Protein AF-A0A1Y2WFQ1-F1 (afdb_monomer_lite)

Sequence (152 aa):
MSLQIVDEASVRNNVPNERVFPVPGSNHRDICKFNDHENERFGPIGLAMTELVQVALDGSKFPILSELPIATPTFYGRRTQLEKISSTLNPTKLGRKGIVLFGIGGSGKTQLALQYIKKKRELYKAVIWISALTPEQTTQFYIEAFHLILKF

Structure (mmCIF, N/CA/C/O backbone):
data_AF-A0A1Y2WFQ1-F1
#
_entry.id   AF-A0A1Y2WFQ1-F1
#
loop_
_atom_site.group_PDB
_atom_site.id
_atom_site.type_symbol
_atom_site.label_atom_id
_atom_site.label_alt_id
_atom_site.label_comp_id
_atom_site.label_asym_id
_atom_site.label_entity_id
_atom_site.label_seq_id
_atom_site.pdbx_PDB_ins_code
_atom_site.Cartn_x
_atom_site.Cartn_y
_atom_site.Cartn_z
_atom_site.occupancy
_atom_site.B_iso_or_equiv
_atom_site.auth_seq_id
_atom_site.auth_comp_id
_atom_site.auth_asym_id
_atom_site.auth_atom_id
_atom_site.pdbx_PDB_model_num
ATOM 1 N N . MET A 1 1 ? -14.458 -15.668 15.324 1.00 33.50 1 M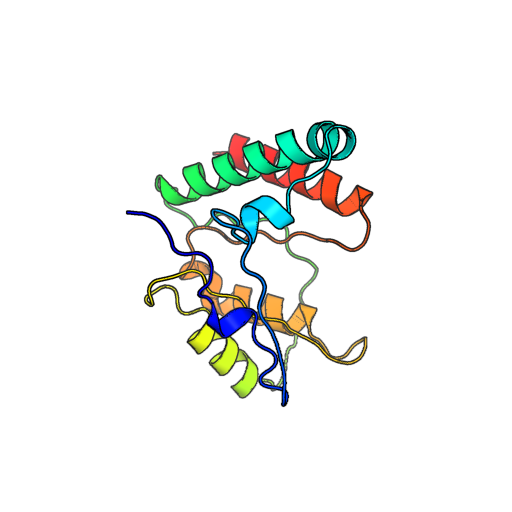ET A N 1
ATOM 2 C CA . MET A 1 1 ? -14.504 -15.882 13.860 1.00 33.50 1 MET A CA 1
ATOM 3 C C . MET A 1 1 ? -13.064 -15.855 13.355 1.00 33.50 1 MET A C 1
ATOM 5 O O . MET A 1 1 ? -12.449 -14.797 13.370 1.00 33.50 1 MET A O 1
ATOM 9 N N . SER A 1 2 ? -12.459 -17.010 13.070 1.00 33.09 2 SER A N 1
ATOM 10 C CA . SER A 1 2 ? -11.048 -17.090 12.668 1.00 33.09 2 SER A CA 1
ATOM 11 C C . SER A 1 2 ? -10.895 -16.615 11.225 1.00 33.09 2 SER A C 1
ATOM 13 O O . SER A 1 2 ? -11.381 -17.263 10.302 1.00 33.09 2 SER A O 1
ATOM 15 N N . LEU A 1 3 ? -10.240 -15.470 11.037 1.00 35.78 3 LEU A N 1
ATOM 16 C CA . LEU A 1 3 ? -9.837 -14.973 9.725 1.00 35.78 3 LEU A CA 1
ATOM 17 C C . LEU A 1 3 ? -8.900 -16.011 9.082 1.00 35.78 3 LEU A C 1
ATOM 19 O O . LEU A 1 3 ? -7.740 -16.114 9.478 1.00 35.78 3 LEU A O 1
ATOM 23 N N . GLN A 1 4 ? -9.402 -16.801 8.131 1.00 38.56 4 GLN A N 1
ATOM 24 C CA . GLN A 1 4 ? -8.570 -17.684 7.314 1.00 38.56 4 GLN A CA 1
ATOM 25 C C . GLN A 1 4 ? -7.716 -16.803 6.402 1.00 38.56 4 GLN A C 1
ATOM 27 O O . GLN A 1 4 ? -8.237 -16.098 5.541 1.00 38.56 4 GLN A O 1
ATOM 32 N N . ILE A 1 5 ? -6.408 -16.769 6.659 1.00 47.12 5 ILE A N 1
ATOM 33 C CA . ILE A 1 5 ? -5.497 -15.862 5.955 1.00 47.12 5 ILE A CA 1
ATOM 34 C C . ILE A 1 5 ? -5.056 -16.443 4.611 1.00 47.12 5 ILE A C 1
ATOM 36 O O . ILE A 1 5 ? -4.798 -15.647 3.715 1.00 47.12 5 ILE A O 1
ATOM 40 N N . VAL A 1 6 ? -5.065 -17.772 4.425 1.00 52.41 6 VAL A N 1
ATOM 41 C CA . VAL A 1 6 ? -4.923 -18.429 3.112 1.00 52.41 6 VAL A CA 1
ATOM 42 C C . VAL A 1 6 ? -5.453 -19.878 3.144 1.00 52.41 6 VAL A C 1
ATOM 44 O O . VAL A 1 6 ? -5.494 -20.475 4.222 1.00 52.41 6 VAL A O 1
ATOM 47 N N . ASP A 1 7 ? -5.867 -20.422 1.993 1.00 56.16 7 ASP A N 1
ATOM 48 C CA . ASP A 1 7 ? -6.299 -21.818 1.806 1.00 56.16 7 ASP A CA 1
ATOM 49 C C . ASP A 1 7 ? -5.181 -22.692 1.191 1.00 56.16 7 ASP A C 1
ATOM 51 O O . ASP A 1 7 ? -4.219 -22.179 0.626 1.00 56.16 7 ASP A O 1
ATOM 55 N N . GLU A 1 8 ? -5.281 -24.019 1.309 1.00 59.78 8 GLU A N 1
ATOM 56 C CA . GLU A 1 8 ? -4.279 -24.980 0.809 1.00 59.78 8 GLU A CA 1
ATOM 57 C C . GLU A 1 8 ? -3.952 -24.814 -0.689 1.00 59.78 8 GLU A C 1
ATOM 59 O O . GLU A 1 8 ? -2.834 -25.103 -1.124 1.00 59.78 8 GLU A O 1
ATOM 64 N N . ALA A 1 9 ? -4.897 -24.315 -1.489 1.00 61.94 9 ALA A N 1
ATOM 65 C CA . ALA A 1 9 ? -4.711 -24.126 -2.919 1.00 61.94 9 ALA A CA 1
ATOM 66 C C . ALA A 1 9 ? -3.730 -22.992 -3.246 1.00 61.94 9 ALA A C 1
ATOM 68 O O . ALA A 1 9 ? -3.193 -22.974 -4.350 1.00 61.94 9 ALA A O 1
ATOM 69 N N . SER A 1 10 ? -3.424 -22.085 -2.309 1.00 61.66 10 SER A N 1
ATOM 70 C CA . SER A 1 10 ? -2.441 -21.019 -2.543 1.00 61.66 10 SER A CA 1
ATOM 71 C C . SER A 1 10 ? -0.986 -21.488 -2.533 1.00 61.66 10 SER A C 1
ATOM 73 O O . SER A 1 10 ? -0.109 -20.726 -2.933 1.00 61.66 10 SER A O 1
ATOM 75 N N . VAL A 1 11 ? -0.713 -22.686 -2.005 1.00 62.03 11 VAL A N 1
ATOM 76 C CA . VAL A 1 11 ? 0.647 -23.241 -1.854 1.00 62.03 11 VAL A CA 1
ATOM 77 C C . VAL A 1 11 ? 0.994 -24.210 -2.992 1.00 62.03 11 VAL A C 1
ATOM 79 O O . VAL A 1 11 ? 2.162 -24.530 -3.194 1.00 62.03 11 VAL A O 1
ATOM 82 N N . ARG A 1 12 ? -0.004 -24.666 -3.760 1.00 69.38 12 ARG A N 1
ATOM 83 C CA . ARG A 1 12 ? 0.179 -25.654 -4.832 1.00 69.38 12 ARG A CA 1
ATOM 84 C C . ARG A 1 12 ? 0.686 -24.997 -6.114 1.00 69.38 12 ARG A C 1
ATOM 86 O O . ARG A 1 12 ? 0.071 -24.060 -6.619 1.00 69.38 12 ARG A O 1
ATOM 93 N N . ASN A 1 13 ? 1.758 -25.542 -6.685 1.00 66.44 13 ASN A N 1
ATOM 94 C CA . ASN A 1 13 ? 2.264 -25.139 -8.000 1.00 66.44 13 ASN A CA 1
ATOM 95 C C . ASN A 1 13 ? 1.608 -25.922 -9.150 1.00 66.44 13 ASN A C 1
ATOM 97 O O . ASN A 1 13 ? 1.833 -25.593 -10.314 1.00 66.44 13 ASN A O 1
ATOM 101 N N . ASN A 1 14 ? 0.778 -26.927 -8.838 1.00 77.19 14 ASN A N 1
ATOM 102 C CA . ASN A 1 14 ? 0.038 -27.759 -9.792 1.00 77.19 14 ASN A CA 1
ATOM 103 C C . ASN A 1 14 ? 0.954 -28.444 -10.822 1.00 77.19 14 ASN A C 1
ATOM 105 O O . ASN A 1 14 ? 0.614 -28.550 -12.002 1.00 77.19 14 ASN A O 1
ATOM 109 N N . VAL A 1 15 ? 2.121 -28.918 -10.379 1.00 78.69 15 VAL A N 1
ATOM 110 C CA . VAL A 1 15 ? 3.067 -29.658 -11.229 1.00 78.69 15 VAL A CA 1
ATOM 111 C C . VAL A 1 15 ? 2.889 -31.176 -11.082 1.00 78.69 15 VAL A C 1
ATOM 113 O O . VAL A 1 15 ? 2.518 -31.654 -10.005 1.00 78.69 15 VAL A O 1
ATOM 116 N N . PRO A 1 16 ? 3.150 -31.972 -12.139 1.00 72.75 16 PRO A N 1
ATOM 117 C CA . PRO A 1 16 ? 3.062 -33.427 -12.054 1.00 72.75 16 PRO A CA 1
ATOM 118 C C . PRO A 1 16 ? 3.968 -33.974 -10.942 1.00 72.75 16 PRO A C 1
ATOM 120 O O . PRO A 1 16 ? 5.139 -33.611 -10.863 1.00 72.75 16 PRO A O 1
ATOM 123 N N . ASN A 1 17 ? 3.432 -34.875 -10.111 1.00 83.12 17 ASN A N 1
ATOM 124 C CA . ASN A 1 17 ? 4.102 -35.481 -8.948 1.00 83.12 17 ASN A CA 1
ATOM 125 C C . ASN A 1 17 ? 4.409 -34.535 -7.768 1.00 83.12 17 ASN A C 1
ATOM 127 O O . ASN A 1 17 ? 5.203 -34.894 -6.896 1.00 83.12 17 ASN A O 1
ATOM 131 N N . GLU A 1 18 ? 3.774 -33.361 -7.689 1.00 80.19 18 GLU A N 1
ATOM 132 C CA . GLU A 1 18 ? 3.861 -32.496 -6.507 1.00 80.19 18 GLU A CA 1
ATOM 133 C C . GLU A 1 18 ? 3.332 -33.217 -5.254 1.00 80.19 18 GLU A C 1
ATOM 135 O O . GLU A 1 18 ? 2.223 -33.755 -5.241 1.00 80.19 18 GLU A O 1
ATOM 140 N N . ARG A 1 19 ? 4.131 -33.225 -4.182 1.00 71.75 19 ARG A N 1
ATOM 141 C CA . ARG A 1 19 ? 3.732 -33.725 -2.861 1.00 71.75 19 ARG A CA 1
ATOM 142 C C . ARG A 1 19 ? 3.744 -32.568 -1.875 1.00 71.75 19 ARG A C 1
ATOM 144 O O . ARG A 1 19 ? 4.791 -31.973 -1.635 1.00 71.75 19 ARG A O 1
ATOM 151 N N . VAL A 1 20 ? 2.584 -32.270 -1.299 1.00 65.81 20 VAL A N 1
ATOM 152 C CA . VAL A 1 20 ? 2.444 -31.256 -0.251 1.00 65.81 20 VAL A CA 1
ATOM 153 C C . VAL A 1 20 ? 2.629 -31.937 1.100 1.00 65.81 20 VAL A C 1
ATOM 155 O O . VAL A 1 20 ? 1.937 -32.906 1.405 1.00 65.81 20 VAL A O 1
ATOM 158 N N . PHE A 1 21 ? 3.554 -31.426 1.909 1.00 67.19 21 PHE A N 1
ATOM 159 C CA . PHE A 1 21 ? 3.761 -31.871 3.287 1.00 67.19 21 PHE A CA 1
ATOM 160 C C . PHE A 1 21 ? 3.235 -30.788 4.233 1.00 67.19 21 PHE A C 1
ATOM 162 O O . PHE A 1 21 ? 3.973 -29.856 4.561 1.00 67.19 21 PHE A O 1
ATOM 169 N N . PRO A 1 22 ? 1.952 -30.844 4.631 1.00 64.62 22 PRO A N 1
ATOM 170 C CA . PRO A 1 22 ? 1.403 -29.854 5.539 1.00 64.62 22 PRO A CA 1
ATOM 171 C C . PRO A 1 22 ? 2.041 -30.021 6.918 1.00 64.62 22 PRO A C 1
ATOM 173 O O . PRO A 1 22 ? 2.071 -31.122 7.467 1.00 64.62 22 PRO A O 1
ATOM 176 N N . VAL A 1 23 ? 2.519 -28.923 7.499 1.00 66.75 23 VAL A N 1
ATOM 177 C CA . VAL A 1 23 ? 2.894 -28.895 8.915 1.00 66.75 23 VAL A CA 1
ATOM 178 C C . VAL A 1 23 ? 1.617 -28.611 9.717 1.00 66.75 23 VAL A C 1
ATOM 180 O O . VAL A 1 23 ? 1.031 -27.536 9.546 1.00 66.75 23 VAL A O 1
ATOM 183 N N . PRO A 1 24 ? 1.129 -29.546 10.557 1.00 63.03 24 PRO A N 1
ATOM 184 C CA . PRO A 1 24 ? -0.125 -29.367 11.283 1.00 63.03 24 PRO A CA 1
ATOM 185 C C . PRO A 1 24 ? -0.115 -28.090 12.128 1.00 63.03 24 PRO A C 1
ATOM 187 O O . PRO A 1 24 ? 0.834 -27.825 12.861 1.00 63.03 24 PRO A O 1
ATOM 190 N N . GLY A 1 25 ? -1.165 -27.276 12.003 1.00 63.28 25 GLY A N 1
ATOM 191 C CA . GLY A 1 25 ? -1.304 -26.010 12.733 1.00 63.28 25 GLY A CA 1
ATOM 192 C C . GLY A 1 25 ? -0.488 -24.838 12.178 1.00 63.28 25 GLY A C 1
ATOM 193 O O . GLY A 1 25 ? -0.697 -23.710 12.617 1.00 63.28 25 GLY A O 1
ATOM 194 N N . SER A 1 26 ? 0.382 -25.061 11.190 1.00 56.97 26 SER A N 1
ATOM 195 C CA . SER A 1 26 ? 1.128 -23.978 10.550 1.00 56.97 26 SER A CA 1
ATOM 196 C C . SER A 1 26 ? 0.254 -23.208 9.570 1.00 56.97 26 SER A C 1
ATOM 198 O O . SER A 1 26 ? -0.399 -23.775 8.696 1.00 56.97 26 SER A O 1
ATOM 200 N N . ASN A 1 27 ? 0.273 -21.887 9.692 1.00 55.91 27 ASN A N 1
ATOM 201 C CA . ASN A 1 27 ? -0.237 -20.963 8.686 1.00 55.91 27 ASN A CA 1
ATOM 202 C C . ASN A 1 27 ? 0.871 -19.949 8.345 1.00 55.91 27 ASN A C 1
ATOM 204 O O . ASN A 1 27 ? 1.879 -19.864 9.045 1.00 55.91 27 ASN A O 1
ATOM 208 N N . HIS A 1 28 ? 0.715 -19.151 7.286 1.00 55.09 28 HIS A N 1
ATOM 209 C CA . HIS A 1 28 ? 1.765 -18.200 6.887 1.00 55.09 28 HIS A CA 1
ATOM 210 C C . HIS A 1 28 ? 2.128 -17.154 7.965 1.00 55.09 28 HIS A C 1
ATOM 212 O O . HIS A 1 28 ? 3.178 -16.530 7.847 1.00 55.09 28 HIS A O 1
ATOM 218 N N . ARG A 1 29 ? 1.338 -16.972 9.039 1.00 51.59 29 ARG A N 1
ATOM 219 C CA . ARG A 1 29 ? 1.761 -16.140 10.183 1.00 51.59 29 ARG A CA 1
ATOM 220 C C . ARG A 1 29 ? 2.908 -16.768 10.963 1.00 51.59 29 ARG A C 1
ATOM 222 O O . ARG A 1 29 ? 3.741 -16.034 11.471 1.00 51.59 29 ARG A O 1
ATOM 229 N N . ASP A 1 30 ? 2.941 -18.094 11.066 1.00 53.69 30 ASP A N 1
ATOM 230 C CA . ASP A 1 30 ? 3.985 -18.808 11.802 1.00 53.69 30 ASP A CA 1
ATOM 231 C C . ASP A 1 30 ? 5.288 -18.897 11.003 1.00 53.69 30 ASP A C 1
ATOM 233 O O . ASP A 1 30 ? 6.362 -18.931 11.592 1.00 53.69 30 ASP A O 1
ATOM 237 N N . ILE A 1 31 ? 5.186 -18.865 9.670 1.00 55.28 31 ILE A N 1
ATOM 238 C CA . ILE A 1 31 ? 6.330 -18.867 8.745 1.00 55.28 31 ILE A CA 1
ATOM 239 C C . ILE A 1 31 ? 6.973 -17.473 8.647 1.00 55.28 31 ILE A C 1
ATOM 241 O O . ILE A 1 31 ? 8.168 -17.359 8.402 1.00 55.28 31 ILE A O 1
ATOM 245 N N . CYS A 1 32 ? 6.203 -16.404 8.870 1.00 57.53 32 CYS A N 1
ATOM 246 C CA . CYS A 1 32 ? 6.693 -15.023 8.895 1.00 57.53 32 CYS A CA 1
ATOM 247 C C . CYS A 1 32 ? 6.954 -14.509 10.324 1.00 57.53 32 CYS A C 1
ATOM 249 O O . CYS A 1 32 ? 6.708 -13.336 10.606 1.00 57.53 32 CYS A O 1
ATOM 251 N N . LYS A 1 33 ? 7.414 -15.375 11.237 1.00 60.88 33 LYS A N 1
ATOM 252 C CA . LYS A 1 33 ? 7.880 -14.947 12.562 1.00 60.88 33 LYS A CA 1
ATOM 253 C C . LYS A 1 33 ? 9.319 -14.455 12.464 1.00 60.88 33 LYS A C 1
ATOM 255 O O . LYS A 1 33 ? 10.177 -15.148 11.925 1.00 60.88 33 LYS A O 1
ATOM 260 N N . PHE A 1 34 ? 9.562 -13.264 12.997 1.00 64.62 34 PHE A N 1
ATOM 261 C CA . PHE A 1 34 ? 10.913 -12.774 13.237 1.00 64.62 34 PHE A CA 1
ATOM 262 C C . PHE A 1 34 ? 11.612 -13.682 14.254 1.00 64.62 34 PHE A C 1
ATOM 264 O O . PHE A 1 34 ? 10.964 -14.193 15.171 1.00 64.62 34 PHE A O 1
ATOM 271 N N . ASN A 1 35 ? 12.921 -13.880 14.098 1.00 72.25 35 ASN A N 1
ATOM 272 C CA . ASN A 1 35 ? 13.724 -14.458 15.178 1.00 72.25 35 ASN A CA 1
ATOM 273 C C . ASN A 1 35 ? 13.780 -13.487 16.374 1.00 72.25 35 ASN A C 1
ATOM 275 O O . ASN A 1 35 ? 13.390 -12.329 16.239 1.00 72.25 35 ASN A O 1
ATOM 279 N N . ASP A 1 36 ? 14.272 -13.934 17.532 1.00 75.12 36 ASP A N 1
ATOM 280 C CA . ASP A 1 36 ? 14.248 -13.124 18.760 1.00 75.12 36 ASP A CA 1
ATOM 281 C C . ASP A 1 36 ? 14.926 -11.750 18.585 1.00 75.12 36 ASP A C 1
ATOM 283 O O . ASP A 1 36 ? 14.350 -10.729 18.958 1.00 75.12 36 ASP A O 1
ATOM 287 N N . HIS A 1 37 ? 16.079 -11.696 17.908 1.00 70.75 37 HIS A N 1
ATOM 288 C CA . HIS A 1 37 ? 16.797 -10.445 17.628 1.00 70.75 37 HIS A CA 1
ATOM 289 C C . HIS A 1 37 ? 16.027 -9.494 16.701 1.00 70.75 37 HIS A C 1
ATOM 291 O O . HIS A 1 37 ? 15.988 -8.283 16.912 1.00 70.75 37 HIS A O 1
ATOM 297 N N . GLU A 1 38 ? 15.405 -10.022 15.651 1.00 69.00 38 GLU A N 1
ATOM 298 C CA . GLU A 1 38 ? 14.567 -9.229 14.754 1.00 69.00 38 GLU A CA 1
ATOM 299 C C . GLU A 1 38 ? 13.259 -8.812 15.435 1.00 69.00 38 GLU A C 1
ATOM 301 O O . GLU A 1 38 ? 12.744 -7.728 15.168 1.00 69.00 38 GLU A O 1
ATOM 306 N N . ASN A 1 39 ? 12.732 -9.625 16.350 1.00 70.94 39 ASN A N 1
ATOM 307 C CA . ASN A 1 39 ? 11.513 -9.332 17.089 1.00 70.94 39 ASN A CA 1
ATOM 308 C C . ASN A 1 39 ? 11.718 -8.205 18.114 1.00 70.94 39 ASN A C 1
ATOM 310 O O . ASN A 1 39 ? 10.829 -7.374 18.275 1.00 70.94 39 ASN A O 1
ATOM 314 N N . GLU A 1 40 ? 12.894 -8.096 18.739 1.00 73.19 40 GLU A N 1
ATOM 315 C CA . GLU A 1 40 ? 13.254 -6.917 19.546 1.00 73.19 40 GLU A CA 1
ATOM 316 C C . GLU A 1 40 ? 13.193 -5.621 18.719 1.00 73.19 40 GLU A C 1
ATOM 318 O O . GLU A 1 40 ? 12.749 -4.581 19.208 1.00 73.19 40 GLU A O 1
ATOM 323 N N . ARG A 1 41 ? 13.570 -5.689 17.434 1.00 69.12 41 ARG A N 1
ATOM 324 C CA . ARG A 1 41 ? 13.560 -4.538 16.520 1.00 69.12 41 ARG A CA 1
ATOM 325 C C . ARG A 1 41 ? 12.178 -4.243 15.925 1.00 69.12 41 ARG A C 1
ATOM 327 O O . ARG A 1 41 ? 11.785 -3.082 15.840 1.00 69.12 41 ARG A O 1
ATOM 334 N N . PHE A 1 42 ? 11.453 -5.264 15.471 1.00 69.56 42 PHE A N 1
ATOM 335 C CA . PHE A 1 42 ? 10.214 -5.120 14.691 1.00 69.56 42 PHE A CA 1
ATOM 336 C C . PHE A 1 42 ? 8.934 -5.423 15.482 1.00 69.56 42 PHE A C 1
ATOM 338 O O . PHE A 1 42 ? 7.839 -5.072 15.040 1.00 69.56 42 PHE A O 1
ATOM 345 N N . GLY A 1 43 ? 9.039 -6.021 16.666 1.00 72.06 43 GLY A N 1
ATOM 346 C CA . GLY A 1 43 ? 7.916 -6.249 17.576 1.00 72.06 43 GLY A CA 1
ATOM 347 C C . GLY A 1 43 ? 7.214 -4.948 17.985 1.00 72.06 43 GLY A C 1
ATOM 348 O O . GLY A 1 43 ? 6.002 -4.839 17.776 1.00 72.06 43 GLY A O 1
ATOM 349 N N . PRO A 1 44 ? 7.943 -3.917 18.468 1.00 72.31 44 PRO A N 1
ATOM 350 C CA . PRO A 1 44 ? 7.353 -2.614 18.788 1.00 72.31 44 PRO A CA 1
ATOM 351 C C . PRO A 1 44 ? 6.649 -1.963 17.592 1.00 72.31 44 PRO A C 1
ATOM 353 O O . PRO A 1 44 ? 5.589 -1.359 17.734 1.00 72.31 44 PRO A O 1
ATOM 356 N N . ILE A 1 45 ? 7.195 -2.153 16.390 1.00 70.25 45 ILE A N 1
ATOM 357 C CA . ILE A 1 45 ? 6.599 -1.687 15.136 1.00 70.25 45 ILE A CA 1
ATOM 358 C C . ILE A 1 45 ? 5.251 -2.376 14.872 1.00 70.25 45 ILE A C 1
ATOM 360 O O . ILE A 1 45 ? 4.274 -1.719 14.514 1.00 70.25 45 ILE A O 1
ATOM 364 N N . GLY A 1 46 ? 5.176 -3.697 15.054 1.00 70.94 46 GLY A N 1
ATOM 365 C CA . GLY A 1 46 ? 3.934 -4.454 14.889 1.00 70.94 46 GLY A CA 1
ATOM 366 C C . GLY A 1 46 ? 2.838 -4.017 15.866 1.00 70.94 46 GLY A C 1
ATOM 367 O O . GLY A 1 46 ? 1.670 -3.918 15.476 1.00 70.94 46 GLY A O 1
ATOM 368 N N . LEU A 1 47 ? 3.212 -3.701 17.110 1.00 73.00 47 LEU A N 1
ATOM 369 C CA . LEU A 1 47 ? 2.303 -3.138 18.113 1.00 73.00 47 LEU A CA 1
ATOM 370 C C . LEU A 1 47 ? 1.798 -1.754 17.691 1.00 73.00 47 LEU A C 1
ATOM 372 O O . LEU A 1 47 ? 0.586 -1.561 17.610 1.00 73.00 47 LEU A O 1
ATOM 376 N N . ALA A 1 48 ? 2.702 -0.846 17.316 1.00 71.56 48 ALA A N 1
ATOM 377 C CA . ALA A 1 48 ? 2.355 0.494 16.841 1.00 71.56 48 ALA A CA 1
ATOM 378 C C . ALA A 1 48 ? 1.398 0.464 15.636 1.00 71.56 48 ALA A C 1
ATOM 380 O O . ALA A 1 48 ? 0.416 1.201 15.586 1.00 71.56 48 ALA A O 1
ATOM 381 N N . MET A 1 49 ? 1.633 -0.431 14.672 1.00 71.38 49 MET A N 1
ATOM 382 C CA . MET A 1 49 ? 0.740 -0.601 13.521 1.00 71.38 49 MET A CA 1
ATOM 383 C C . MET A 1 49 ? -0.634 -1.145 13.920 1.00 71.38 49 MET A C 1
ATOM 385 O O . MET A 1 49 ? -1.642 -0.759 13.330 1.00 71.38 49 MET A O 1
ATOM 389 N N . THR A 1 50 ? -0.687 -2.041 14.906 1.00 74.00 50 THR A N 1
ATOM 390 C CA . THR A 1 50 ? -1.953 -2.581 15.419 1.00 74.00 50 THR A CA 1
ATOM 391 C C . THR A 1 50 ? -2.763 -1.486 16.105 1.00 74.00 50 THR A C 1
ATOM 393 O O . THR A 1 50 ? -3.957 -1.358 15.844 1.00 74.00 50 THR A O 1
ATOM 396 N N . GLU A 1 51 ? -2.106 -0.656 16.912 1.00 74.38 51 GLU A N 1
ATOM 397 C CA . GLU A 1 51 ? -2.716 0.497 17.570 1.00 74.38 51 GLU A CA 1
ATOM 398 C C . GLU A 1 51 ? -3.220 1.529 16.554 1.00 74.38 51 GLU A C 1
ATOM 400 O O . GLU A 1 51 ? -4.365 1.966 16.635 1.00 74.38 51 GLU A O 1
ATOM 405 N N . LEU A 1 52 ? -2.429 1.829 15.519 1.00 72.00 52 LEU A N 1
ATOM 406 C CA . LEU A 1 52 ? -2.835 2.747 14.455 1.00 72.00 52 LEU A CA 1
ATOM 407 C C . LEU A 1 52 ? -4.088 2.260 13.730 1.00 72.00 52 LEU A C 1
ATOM 409 O O . LEU A 1 52 ? -4.998 3.039 13.441 1.00 72.00 52 LEU A O 1
ATOM 413 N N . VAL A 1 53 ? -4.136 0.964 13.417 1.00 74.25 53 VAL A N 1
ATOM 414 C CA . VAL A 1 53 ? -5.306 0.348 12.787 1.00 74.25 53 VAL A CA 1
ATOM 415 C C . VAL A 1 53 ? -6.512 0.441 13.713 1.00 74.25 53 VAL A C 1
ATOM 417 O O . VAL A 1 53 ? -7.603 0.745 13.237 1.00 74.25 53 VAL A O 1
ATOM 420 N N . GLN A 1 54 ? -6.329 0.223 15.013 1.00 75.19 54 GLN A N 1
ATOM 421 C CA . GLN A 1 54 ? -7.411 0.299 15.984 1.00 75.19 54 GLN A CA 1
ATOM 422 C C . GLN A 1 54 ? -7.980 1.721 16.087 1.00 75.19 54 GLN A C 1
ATOM 424 O O . GLN A 1 54 ? -9.184 1.902 15.919 1.00 75.19 54 GLN A O 1
ATOM 429 N N . VAL A 1 55 ? -7.122 2.738 16.199 1.00 73.69 55 VAL A N 1
ATOM 430 C CA . VAL A 1 55 ? -7.531 4.155 16.186 1.00 73.69 55 VAL A CA 1
ATOM 431 C C . VAL A 1 55 ? -8.255 4.522 14.888 1.00 73.69 55 VA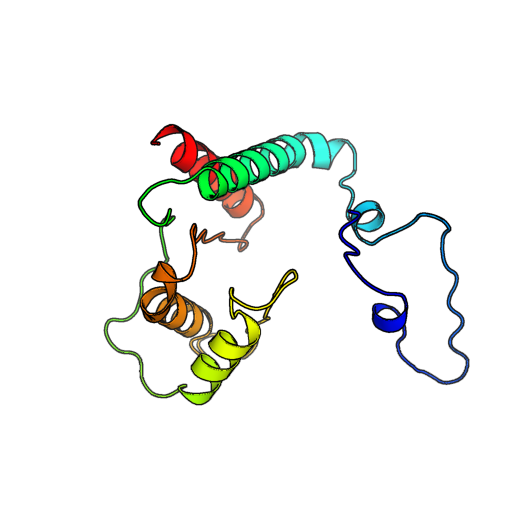L A C 1
ATOM 433 O O . VAL A 1 55 ? -9.300 5.174 14.911 1.00 73.69 55 VAL A O 1
ATOM 436 N N . ALA A 1 56 ? -7.761 4.048 13.741 1.00 71.19 56 ALA A N 1
ATOM 437 C CA . ALA A 1 56 ? -8.438 4.252 12.463 1.00 71.19 56 ALA A CA 1
ATOM 438 C C . ALA A 1 56 ? -9.825 3.583 12.417 1.00 71.19 56 ALA A C 1
ATOM 440 O O . ALA A 1 56 ? -10.734 4.074 11.745 1.00 71.19 56 ALA A O 1
ATOM 441 N N . LEU A 1 57 ? -10.008 2.445 13.092 1.00 72.81 57 LEU A N 1
ATOM 442 C CA . LEU A 1 57 ? -11.277 1.722 13.130 1.00 72.81 57 LEU A CA 1
ATOM 443 C C . LEU A 1 57 ? -12.290 2.363 14.081 1.00 72.81 57 LEU A C 1
ATOM 445 O O . LEU A 1 57 ? -13.467 2.426 13.699 1.00 72.81 57 LEU A O 1
ATOM 449 N N . ASP A 1 58 ? -11.826 2.879 15.220 1.00 74.56 58 ASP A N 1
ATOM 450 C CA . ASP A 1 58 ? -12.631 3.415 16.329 1.00 74.56 58 ASP A CA 1
ATOM 451 C C . ASP A 1 58 ? -13.249 4.798 16.048 1.00 74.56 58 ASP A C 1
ATOM 453 O O . ASP A 1 58 ? -14.054 5.303 16.828 1.00 74.56 58 ASP A O 1
ATOM 457 N N . GLY A 1 59 ? -13.010 5.351 14.855 1.00 59.56 59 GLY A N 1
ATOM 458 C CA . GLY A 1 59 ? -13.927 6.316 14.250 1.00 59.56 59 GLY A CA 1
ATOM 459 C C . GLY A 1 59 ? -13.460 7.763 14.288 1.00 59.56 59 GLY A C 1
ATOM 460 O O . GLY A 1 59 ? -14.251 8.657 14.602 1.00 59.56 59 GLY A O 1
ATOM 461 N N . SER A 1 60 ? -12.219 8.031 13.872 1.00 57.47 60 SER A N 1
ATOM 462 C CA . SER A 1 60 ? -11.867 9.388 13.451 1.00 57.47 60 SER A CA 1
ATOM 463 C C . SER A 1 60 ? -12.859 9.857 12.370 1.00 57.47 60 SER A C 1
ATOM 465 O O . SER A 1 60 ? -13.119 9.163 11.385 1.00 57.47 60 SER A O 1
ATOM 467 N N . LYS A 1 61 ? -13.439 11.056 12.535 1.00 57.78 61 LYS A N 1
ATOM 468 C CA . LYS A 1 61 ? -14.365 11.657 11.547 1.00 57.78 61 LYS A CA 1
ATOM 469 C C . LYS A 1 61 ? -13.711 11.921 10.184 1.00 57.78 61 LYS A C 1
ATOM 471 O O . LYS A 1 61 ? -14.416 12.185 9.214 1.00 57.78 61 LYS A O 1
ATOM 476 N N . PHE A 1 62 ? -12.383 11.861 10.117 1.00 59.81 62 PHE A N 1
ATOM 477 C CA . PHE A 1 62 ? -11.593 12.150 8.930 1.00 59.81 62 PHE A CA 1
ATOM 478 C C . PHE A 1 62 ? -10.647 10.993 8.606 1.00 59.81 62 PHE A C 1
ATOM 480 O O . PHE A 1 62 ? -10.122 10.366 9.534 1.00 59.81 62 PHE A O 1
ATOM 487 N N . PRO A 1 63 ? -10.410 10.719 7.310 1.00 70.81 63 PRO A N 1
ATOM 488 C CA . PRO A 1 63 ? -9.463 9.700 6.897 1.00 70.81 63 PRO A CA 1
ATOM 489 C C . PRO A 1 63 ? -8.047 10.084 7.335 1.00 70.81 63 PRO A C 1
ATOM 491 O O . PRO A 1 63 ? -7.556 11.159 6.984 1.00 70.81 63 PRO A O 1
ATOM 494 N N . ILE A 1 64 ? -7.387 9.199 8.084 1.00 78.50 64 ILE A N 1
ATOM 495 C CA . ILE A 1 64 ? -5.986 9.377 8.482 1.00 78.50 64 ILE A CA 1
ATOM 496 C C . ILE A 1 64 ? -5.122 9.254 7.225 1.00 78.50 64 ILE A C 1
ATOM 498 O O . ILE A 1 64 ? -5.227 8.272 6.491 1.00 78.50 64 ILE A O 1
ATOM 502 N N . LEU A 1 65 ? -4.275 10.246 6.960 1.00 81.19 65 LEU A N 1
ATOM 503 C CA . LEU A 1 65 ? -3.387 10.254 5.801 1.00 81.19 65 LEU A CA 1
ATOM 504 C C . LEU A 1 65 ? -1.958 10.535 6.260 1.00 81.19 65 LEU A C 1
ATOM 506 O O . LEU A 1 65 ? -1.691 11.600 6.812 1.00 81.19 65 LEU A O 1
ATOM 510 N N . SER A 1 66 ? -1.051 9.586 6.025 1.00 83.38 66 SER A N 1
ATOM 511 C CA . SER A 1 66 ? 0.382 9.814 6.234 1.00 83.38 66 SER A CA 1
ATOM 512 C C . SER A 1 66 ? 0.960 10.736 5.159 1.00 83.38 66 SER A C 1
ATOM 514 O O . SER A 1 66 ? 0.330 10.991 4.127 1.00 83.38 66 SER A O 1
ATOM 516 N N . GLU A 1 67 ? 2.204 11.172 5.347 1.00 85.62 67 GLU A N 1
ATOM 517 C CA . GLU A 1 67 ? 2.934 11.864 4.288 1.00 85.62 67 GLU A CA 1
ATOM 518 C C . GLU A 1 67 ? 3.032 10.982 3.0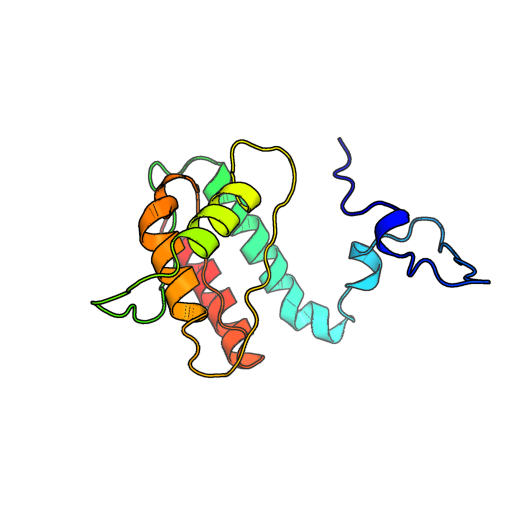37 1.00 85.62 67 GLU A C 1
ATOM 520 O O . GLU A 1 67 ? 3.332 9.787 3.104 1.00 85.62 67 GLU A O 1
ATOM 525 N N . LEU A 1 68 ? 2.712 11.577 1.887 1.00 90.19 68 LEU A N 1
ATOM 526 C CA . LEU A 1 68 ? 2.782 10.928 0.585 1.00 90.19 68 LEU A CA 1
ATOM 527 C C . LEU A 1 68 ? 3.989 11.466 -0.188 1.00 90.19 68 LEU A C 1
ATOM 529 O O . LEU A 1 68 ? 4.281 12.661 -0.103 1.00 90.19 68 LEU A O 1
ATOM 533 N N . PRO A 1 69 ? 4.648 10.639 -1.017 1.00 91.12 69 PRO A N 1
ATOM 534 C CA . PRO A 1 69 ? 5.669 11.136 -1.925 1.00 91.12 69 PRO A CA 1
ATOM 535 C C . PRO A 1 69 ? 5.090 12.140 -2.927 1.00 91.12 69 PRO A C 1
ATOM 537 O O . PRO A 1 69 ? 3.890 12.155 -3.215 1.00 91.12 69 PRO A O 1
ATOM 540 N N . ILE A 1 70 ? 5.977 12.956 -3.499 1.00 91.38 70 ILE A N 1
ATOM 541 C CA . ILE A 1 70 ? 5.611 14.035 -4.420 1.00 91.38 70 ILE A CA 1
ATOM 542 C C . ILE A 1 70 ? 4.842 13.467 -5.620 1.00 91.38 70 ILE A C 1
ATOM 544 O O . ILE A 1 70 ? 5.349 12.650 -6.397 1.00 91.38 70 ILE A O 1
ATOM 548 N N . ALA A 1 71 ? 3.603 13.931 -5.774 1.00 91.94 71 ALA A N 1
ATOM 549 C CA . ALA A 1 71 ? 2.778 13.632 -6.930 1.00 91.94 71 ALA A CA 1
ATOM 550 C C . ALA A 1 71 ? 3.108 14.589 -8.080 1.00 91.94 71 ALA A C 1
ATOM 552 O O . ALA A 1 71 ? 3.296 15.788 -7.879 1.00 91.94 71 ALA A O 1
ATOM 553 N N . THR A 1 72 ? 3.125 14.067 -9.304 1.00 89.94 72 THR A N 1
ATOM 554 C CA . THR A 1 72 ? 3.195 14.916 -10.500 1.00 89.94 72 THR A CA 1
ATOM 555 C C . THR A 1 72 ? 1.910 15.748 -10.653 1.00 89.94 72 THR A C 1
ATOM 557 O O . THR A 1 72 ? 0.814 15.226 -10.410 1.00 89.94 72 THR A O 1
ATOM 560 N N . PRO A 1 73 ? 1.991 17.019 -11.096 1.00 87.31 73 PRO A N 1
ATOM 561 C CA . PRO A 1 73 ? 0.804 17.817 -11.408 1.00 87.31 73 PRO A CA 1
ATOM 562 C C . PRO A 1 73 ? 0.011 17.239 -12.590 1.00 87.31 73 PRO A C 1
ATOM 564 O O . PRO A 1 73 ? -1.203 17.428 -12.674 1.00 87.31 73 PRO A O 1
ATOM 567 N N . THR A 1 74 ? 0.674 16.501 -13.485 1.00 89.06 74 THR A N 1
ATOM 568 C CA . THR A 1 74 ? 0.072 15.923 -14.688 1.00 89.06 74 THR A CA 1
ATOM 569 C C . THR A 1 74 ? 0.225 14.403 -14.713 1.00 89.06 74 THR A C 1
ATOM 571 O O . THR A 1 74 ? 1.315 13.857 -14.555 1.00 89.06 74 THR A O 1
ATOM 574 N N . PHE A 1 75 ? -0.889 13.694 -14.917 1.00 91.06 75 PHE A N 1
ATOM 575 C CA . PHE A 1 75 ? -0.931 12.235 -15.014 1.00 91.06 75 PHE A CA 1
ATOM 576 C C . PHE A 1 75 ? -1.906 11.824 -16.119 1.00 91.06 75 PHE A C 1
ATOM 578 O O . PHE A 1 75 ? -3.100 12.123 -16.037 1.00 91.06 75 PHE A O 1
ATOM 585 N N . TYR A 1 76 ? -1.409 11.124 -17.138 1.00 90.44 76 TYR A N 1
ATOM 586 C CA . TYR A 1 76 ? -2.177 10.788 -18.338 1.00 90.44 76 TYR A CA 1
ATOM 587 C C . TYR A 1 76 ? -2.328 9.280 -18.532 1.00 90.44 76 TYR A C 1
ATOM 589 O O . TYR A 1 76 ? -1.465 8.481 -18.165 1.00 90.44 76 TYR A O 1
ATOM 597 N N . GLY A 1 77 ? -3.438 8.893 -19.161 1.00 91.75 77 GLY A N 1
ATOM 598 C CA . GLY A 1 77 ? -3.734 7.500 -19.474 1.00 91.75 77 GLY A CA 1
ATOM 599 C C . GLY A 1 77 ? -3.971 6.636 -18.232 1.00 91.75 77 GLY A C 1
ATOM 600 O O . GLY A 1 77 ? -4.462 7.100 -17.204 1.00 91.75 77 GLY A O 1
ATOM 601 N N . ARG A 1 78 ? -3.671 5.340 -18.363 1.00 93.81 78 ARG A N 1
ATOM 602 C CA . ARG A 1 78 ? -3.762 4.319 -17.302 1.00 93.81 78 ARG A CA 1
ATOM 603 C C . ARG A 1 78 ? -5.145 4.120 -16.653 1.00 93.81 78 ARG A C 1
ATOM 605 O O . ARG A 1 78 ? -5.242 3.609 -15.537 1.00 93.81 78 ARG A O 1
ATOM 612 N N . ARG A 1 79 ? -6.226 4.516 -17.338 1.00 94.50 79 ARG A N 1
ATOM 613 C CA . ARG A 1 79 ? -7.606 4.392 -16.826 1.00 94.50 79 ARG A CA 1
ATOM 614 C C . ARG A 1 79 ? -7.963 2.942 -16.498 1.00 94.50 79 ARG A C 1
ATOM 616 O O . ARG A 1 79 ? -8.428 2.679 -15.397 1.00 94.50 79 ARG A O 1
ATOM 623 N N . THR A 1 80 ? -7.626 2.012 -17.388 1.00 95.62 80 THR A N 1
ATOM 624 C CA . THR A 1 80 ? -7.885 0.577 -17.200 1.00 95.62 80 THR A CA 1
ATOM 625 C C . THR A 1 80 ? -7.150 0.007 -15.985 1.00 95.62 80 THR A C 1
ATOM 627 O O . THR A 1 80 ? -7.720 -0.769 -15.222 1.00 95.62 80 THR A O 1
ATOM 630 N N . GLN A 1 81 ? -5.900 0.421 -15.739 1.00 95.94 81 GLN A N 1
ATOM 631 C CA . GLN A 1 81 ? -5.183 0.024 -14.526 1.00 95.94 81 GLN A CA 1
ATOM 632 C C . GLN A 1 81 ? -5.833 0.609 -13.270 1.00 95.94 81 GLN A C 1
ATOM 634 O O . GLN A 1 81 ? -5.996 -0.117 -12.296 1.00 95.94 81 GLN A O 1
ATOM 639 N N . LEU A 1 82 ? -6.236 1.885 -13.279 1.00 96.38 82 LEU A N 1
ATOM 640 C CA . LEU A 1 82 ? -6.937 2.497 -12.143 1.00 96.38 82 LEU A CA 1
ATOM 641 C C . LEU A 1 82 ? -8.267 1.797 -11.835 1.00 96.38 82 LEU A C 1
ATOM 643 O O . LEU A 1 82 ? -8.581 1.578 -10.667 1.00 96.38 82 LEU A O 1
ATOM 647 N N . GLU A 1 83 ? -9.026 1.415 -12.860 1.00 95.94 83 GLU A N 1
ATOM 648 C CA . GLU A 1 83 ? -10.264 0.644 -12.708 1.00 95.94 83 GLU A CA 1
ATOM 649 C C . GLU A 1 83 ? -9.990 -0.737 -12.112 1.00 95.94 83 GLU A C 1
ATOM 651 O O . GLU A 1 83 ? -10.650 -1.119 -11.148 1.00 95.94 83 GLU A O 1
ATOM 656 N N . LYS A 1 84 ? -8.958 -1.441 -12.597 1.00 96.31 84 LYS A N 1
ATOM 657 C CA . LYS A 1 84 ? -8.539 -2.738 -12.046 1.00 96.31 84 LYS A CA 1
ATOM 658 C C . LYS A 1 84 ? -8.087 -2.633 -10.587 1.00 96.31 84 LYS A C 1
ATOM 660 O O . LYS A 1 84 ? -8.398 -3.510 -9.781 1.00 96.31 84 LYS A O 1
ATOM 665 N N . ILE A 1 85 ? -7.377 -1.564 -10.223 1.00 96.69 85 ILE A N 1
ATOM 666 C CA . ILE A 1 85 ? -7.028 -1.278 -8.825 1.00 96.69 85 ILE A CA 1
ATOM 667 C C . ILE A 1 85 ? -8.314 -1.070 -8.016 1.00 96.69 85 ILE A C 1
ATOM 669 O O . ILE A 1 85 ? -8.503 -1.738 -7.003 1.00 96.69 85 ILE A O 1
ATOM 673 N N . SER A 1 86 ? -9.233 -0.223 -8.492 1.00 95.25 86 SER A N 1
ATOM 674 C CA . SER A 1 86 ? -10.492 0.081 -7.801 1.00 95.25 86 SER A CA 1
ATOM 675 C C . SER A 1 86 ? -11.392 -1.142 -7.624 1.00 95.25 86 SER A C 1
ATOM 677 O O . SER A 1 86 ? -12.040 -1.273 -6.590 1.00 95.25 86 SER A O 1
ATOM 679 N N . SER A 1 87 ? -11.454 -2.038 -8.611 1.00 94.94 87 SER A N 1
ATOM 680 C CA . SER A 1 87 ? -12.263 -3.256 -8.531 1.00 94.94 87 SER A CA 1
ATOM 681 C C . SER A 1 87 ? -11.673 -4.274 -7.555 1.00 94.94 87 SER A C 1
ATOM 683 O O . SER A 1 87 ? -12.424 -4.997 -6.896 1.00 94.94 87 SER A O 1
ATOM 685 N N . THR A 1 88 ? -10.340 -4.335 -7.474 1.00 94.69 88 THR A N 1
ATOM 686 C CA . THR A 1 88 ? -9.602 -5.281 -6.624 1.00 94.69 88 THR A CA 1
ATOM 687 C C . THR A 1 88 ? -9.566 -4.816 -5.171 1.00 94.69 88 THR A C 1
ATOM 689 O O . THR A 1 88 ? -9.818 -5.610 -4.270 1.00 94.69 88 THR A O 1
ATOM 692 N N . LEU A 1 89 ? -9.308 -3.526 -4.944 1.00 95.06 89 LEU A N 1
ATOM 693 C CA . LEU A 1 89 ? -9.225 -2.900 -3.621 1.00 95.06 89 LEU A CA 1
ATOM 694 C C . LEU A 1 89 ? -10.572 -2.354 -3.121 1.00 95.06 89 LEU A C 1
ATOM 696 O O . LEU A 1 89 ? -10.585 -1.510 -2.224 1.00 95.06 89 LEU A O 1
ATOM 700 N N . ASN A 1 90 ? -11.691 -2.792 -3.705 1.00 91.19 90 ASN A N 1
ATOM 701 C CA . ASN A 1 90 ? -13.020 -2.310 -3.342 1.00 91.19 90 ASN A CA 1
ATOM 702 C C . ASN A 1 90 ? -13.328 -2.621 -1.859 1.00 91.19 90 ASN A C 1
ATOM 704 O O . ASN A 1 90 ? -13.471 -3.802 -1.524 1.00 91.19 90 ASN A O 1
ATOM 708 N N . PRO A 1 91 ? -13.485 -1.599 -0.994 1.00 88.69 91 PRO A N 1
ATOM 709 C CA . PRO A 1 91 ? -13.701 -1.800 0.437 1.00 88.69 91 PRO A CA 1
ATOM 710 C C . PRO A 1 91 ? -15.082 -2.374 0.775 1.00 88.69 91 PRO A C 1
ATOM 712 O O . PRO A 1 91 ? -15.270 -2.863 1.883 1.00 88.69 91 PRO A O 1
ATOM 715 N N . THR A 1 92 ? -16.047 -2.366 -0.155 1.00 88.94 92 THR A N 1
ATOM 716 C CA . THR A 1 92 ? -17.363 -2.988 0.079 1.00 88.94 92 THR A CA 1
ATOM 717 C C . THR A 1 92 ? -17.322 -4.514 0.005 1.00 88.94 92 THR A C 1
ATOM 719 O O . THR A 1 92 ? -18.262 -5.181 0.432 1.00 88.94 92 THR A O 1
ATOM 722 N N . LYS A 1 93 ? -16.243 -5.091 -0.537 1.00 88.06 93 LYS A N 1
ATOM 723 C CA . LYS A 1 93 ? -16.058 -6.541 -0.612 1.00 88.06 93 LYS A CA 1
ATOM 724 C C . LYS A 1 93 ? -15.330 -7.046 0.631 1.00 88.06 93 LYS A C 1
ATOM 726 O O . LYS A 1 93 ? -14.275 -6.532 0.987 1.00 88.06 93 LYS A O 1
ATOM 731 N N . LEU A 1 94 ? -15.846 -8.120 1.225 1.00 84.25 94 LEU A N 1
ATOM 732 C CA . LEU A 1 94 ? -15.243 -8.770 2.391 1.00 84.25 94 LEU A CA 1
ATOM 733 C C . LEU A 1 94 ? -13.840 -9.333 2.097 1.00 84.25 94 LEU A C 1
ATOM 735 O O . LEU A 1 94 ? -13.540 -9.766 0.977 1.00 84.25 94 LEU A O 1
ATOM 739 N N . GLY A 1 95 ? -13.010 -9.388 3.140 1.00 83.19 95 GLY A N 1
ATOM 740 C CA . GLY A 1 95 ? -11.678 -9.998 3.136 1.00 83.19 95 GLY A CA 1
ATOM 741 C C . GLY A 1 95 ? -10.536 -9.032 2.803 1.00 83.19 95 GLY A C 1
ATOM 742 O O . GLY A 1 95 ? -10.739 -7.974 2.210 1.00 83.19 95 GLY A O 1
ATOM 743 N N . ARG A 1 96 ? -9.306 -9.418 3.168 1.00 84.19 96 ARG A N 1
ATOM 744 C CA . ARG A 1 96 ? -8.091 -8.642 2.874 1.00 84.19 96 ARG A CA 1
ATOM 745 C C . ARG A 1 96 ? -7.854 -8.598 1.362 1.00 84.19 96 ARG A C 1
ATOM 747 O O . ARG A 1 96 ? -7.908 -9.631 0.699 1.00 84.19 96 ARG A O 1
ATOM 754 N N . LYS A 1 97 ? -7.588 -7.407 0.823 1.00 89.50 97 LYS A N 1
ATOM 755 C CA . LYS A 1 97 ? -7.284 -7.186 -0.598 1.00 89.50 97 LYS A CA 1
ATOM 756 C C . LYS A 1 97 ? -5.859 -6.679 -0.746 1.00 89.50 97 LYS A C 1
ATOM 758 O O . LYS A 1 97 ? -5.381 -5.925 0.095 1.00 89.50 97 LYS A O 1
ATOM 763 N N . GLY A 1 98 ? -5.199 -7.094 -1.818 1.00 91.56 98 GLY A N 1
ATOM 764 C CA . GLY A 1 98 ? -3.834 -6.697 -2.125 1.00 91.56 98 GLY A CA 1
ATOM 765 C C . GLY A 1 98 ? -3.627 -6.629 -3.628 1.00 91.56 98 GLY A C 1
ATOM 766 O O . GLY A 1 98 ? -4.284 -7.337 -4.392 1.00 91.56 98 GLY A O 1
ATOM 767 N N . ILE A 1 99 ? -2.723 -5.751 -4.043 1.00 93.44 99 ILE A N 1
ATOM 768 C CA . ILE A 1 99 ? -2.255 -5.647 -5.421 1.00 93.44 99 ILE A CA 1
ATOM 769 C C . ILE A 1 99 ? -0.739 -5.504 -5.417 1.00 93.44 99 ILE A C 1
ATOM 771 O O . ILE A 1 99 ? -0.162 -4.975 -4.470 1.00 93.44 99 ILE A O 1
ATOM 775 N N . VAL A 1 100 ? -0.110 -5.915 -6.512 1.00 93.31 100 VAL A N 1
ATOM 776 C CA . VAL A 1 100 ? 1.308 -5.664 -6.768 1.00 93.31 100 VAL A CA 1
ATOM 777 C C . VAL A 1 100 ? 1.414 -4.859 -8.056 1.00 93.31 100 VAL A C 1
ATOM 779 O O . VAL A 1 100 ? 0.908 -5.270 -9.101 1.00 93.31 100 VAL A O 1
ATOM 782 N N . LEU A 1 101 ? 2.058 -3.693 -7.982 1.00 93.00 101 LEU A N 1
ATOM 783 C CA . LEU A 1 101 ? 2.396 -2.886 -9.152 1.00 93.00 101 LEU A CA 1
ATOM 784 C C . LEU A 1 101 ? 3.845 -3.178 -9.545 1.00 93.00 101 LEU A C 1
ATOM 786 O O . LEU A 1 101 ? 4.768 -2.823 -8.819 1.00 93.00 101 LEU A O 1
ATOM 790 N N . PHE A 1 102 ? 4.046 -3.784 -10.711 1.00 92.62 102 PHE A N 1
ATOM 791 C CA . PHE A 1 102 ? 5.365 -4.153 -11.228 1.00 92.62 102 PHE A CA 1
ATOM 792 C C . PHE A 1 102 ? 5.592 -3.591 -12.639 1.00 92.62 102 PHE A C 1
ATOM 794 O O . PHE A 1 102 ? 4.660 -3.148 -13.311 1.00 92.62 102 PHE A O 1
ATOM 801 N N . GLY A 1 103 ? 6.857 -3.538 -13.061 1.00 90.56 103 GLY A N 1
ATOM 802 C CA . GLY A 1 103 ? 7.281 -2.964 -14.339 1.00 90.56 103 GLY A CA 1
ATOM 803 C C . GLY A 1 103 ? 8.615 -2.228 -14.235 1.00 90.56 103 GLY A C 1
ATOM 804 O O . GLY A 1 103 ? 9.146 -2.038 -13.138 1.00 90.56 103 GLY A O 1
ATOM 805 N N . ILE A 1 104 ? 9.130 -1.775 -15.375 1.00 93.31 104 ILE A N 1
ATOM 806 C CA . ILE A 1 104 ? 10.449 -1.137 -15.510 1.00 93.31 104 ILE A CA 1
ATOM 807 C C . ILE A 1 104 ? 10.562 0.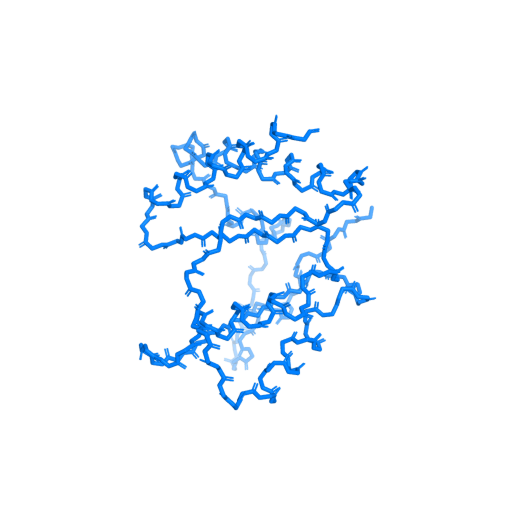120 -14.622 1.00 93.31 104 ILE A C 1
ATOM 809 O O . ILE A 1 104 ? 9.562 0.765 -14.276 1.00 93.31 104 ILE A O 1
ATOM 813 N N . GLY A 1 105 ? 11.782 0.462 -14.201 1.00 92.00 105 GLY A N 1
ATOM 814 C CA . GLY A 1 105 ? 12.079 1.740 -13.546 1.00 92.00 105 GLY A CA 1
ATOM 815 C C . GLY A 1 105 ? 11.527 2.927 -14.348 1.00 92.00 105 GLY A C 1
ATOM 816 O O . GLY A 1 105 ? 11.471 2.888 -15.571 1.00 92.00 105 GLY A O 1
ATOM 817 N N . GLY A 1 106 ? 11.021 3.956 -13.668 1.00 89.00 106 GLY A N 1
ATOM 818 C CA . GLY A 1 106 ? 10.452 5.134 -14.340 1.00 89.00 106 GLY A CA 1
ATOM 819 C C . GLY A 1 106 ? 9.084 4.935 -15.013 1.00 89.00 106 GLY A C 1
ATOM 820 O O . GLY A 1 106 ? 8.479 5.911 -15.440 1.00 89.00 106 GLY A O 1
ATOM 821 N N . SER A 1 107 ? 8.503 3.728 -15.034 1.00 91.06 107 SER A N 1
ATOM 822 C CA . SER A 1 107 ? 7.208 3.467 -15.697 1.00 91.06 107 SER A CA 1
ATOM 823 C C . SER A 1 107 ? 5.974 4.105 -15.026 1.00 91.06 107 SER A C 1
ATOM 825 O O . SER A 1 107 ? 4.839 3.832 -15.433 1.00 91.06 107 SER A O 1
ATOM 827 N N . GLY A 1 108 ? 6.171 4.891 -13.961 1.00 92.25 108 GLY A N 1
ATOM 828 C CA . GLY A 1 108 ? 5.113 5.614 -13.252 1.00 92.25 108 GLY A CA 1
ATOM 829 C C . GLY A 1 108 ? 4.326 4.803 -12.215 1.00 92.25 108 GLY A C 1
ATOM 830 O O . GLY A 1 108 ? 3.212 5.190 -11.887 1.00 92.25 108 GLY A O 1
ATOM 831 N N . LYS A 1 109 ? 4.862 3.695 -11.681 1.00 95.75 109 LYS A N 1
ATOM 832 C CA . LYS A 1 109 ? 4.161 2.835 -10.693 1.00 95.75 109 LYS A CA 1
ATOM 833 C C . LYS A 1 109 ? 3.757 3.595 -9.426 1.00 95.75 109 LYS A C 1
ATOM 835 O O . LYS A 1 109 ? 2.592 3.578 -9.044 1.00 95.75 109 LYS A O 1
ATOM 840 N N . THR A 1 110 ? 4.705 4.315 -8.827 1.00 94.62 110 THR A N 1
ATOM 841 C CA . THR A 1 110 ? 4.464 5.160 -7.649 1.00 94.62 110 THR A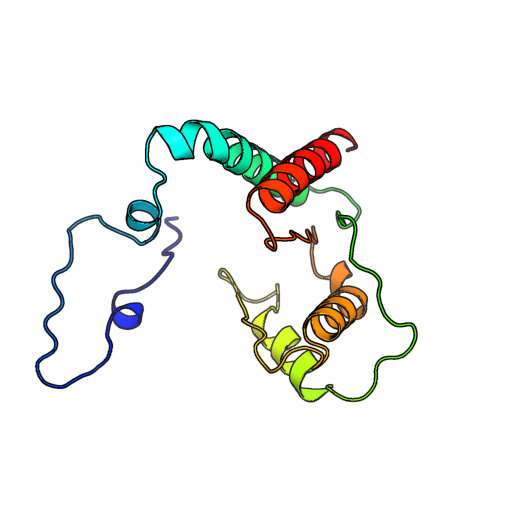 CA 1
ATOM 842 C C . THR A 1 110 ? 3.422 6.235 -7.950 1.00 94.62 110 THR A C 1
ATOM 844 O O . THR A 1 110 ? 2.476 6.408 -7.192 1.00 94.62 110 THR A O 1
ATOM 847 N N . GLN A 1 111 ? 3.523 6.886 -9.112 1.00 95.69 111 GLN A N 1
ATOM 848 C CA . GLN A 1 111 ? 2.564 7.913 -9.530 1.00 95.69 111 GLN A CA 1
ATOM 849 C C . GLN A 1 111 ? 1.162 7.341 -9.796 1.00 95.69 111 GLN A C 1
ATOM 851 O O . GLN A 1 111 ? 0.168 7.990 -9.493 1.00 95.69 111 GLN A O 1
ATOM 856 N N . LEU A 1 112 ? 1.055 6.104 -10.293 1.00 96.38 112 LEU A N 1
ATOM 857 C CA . LEU A 1 112 ? -0.225 5.409 -10.445 1.00 96.38 112 LEU A CA 1
ATOM 858 C C . LEU A 1 112 ? -0.886 5.138 -9.083 1.00 96.38 112 LEU A C 1
ATOM 860 O O . LEU A 1 112 ? -2.092 5.347 -8.948 1.00 96.38 112 LEU A O 1
ATOM 864 N N . ALA A 1 113 ? -0.110 4.723 -8.076 1.00 95.94 113 ALA A N 1
ATOM 865 C CA . ALA A 1 113 ? -0.607 4.543 -6.712 1.00 95.94 113 ALA A CA 1
ATOM 866 C C . ALA A 1 113 ? -1.064 5.877 -6.094 1.00 95.94 113 ALA A C 1
ATOM 868 O O . ALA A 1 113 ? -2.175 5.963 -5.574 1.00 95.94 113 ALA A O 1
ATOM 869 N N . LEU A 1 114 ? -0.266 6.940 -6.237 1.00 95.88 114 LEU A N 1
ATOM 870 C CA . LEU A 1 114 ? -0.628 8.289 -5.785 1.00 95.88 114 LEU A CA 1
ATOM 871 C C . LEU A 1 114 ? -1.906 8.802 -6.457 1.00 95.88 114 LEU A C 1
ATOM 873 O O . LEU A 1 114 ? -2.780 9.359 -5.794 1.00 95.88 114 LEU A O 1
ATOM 877 N N . GLN 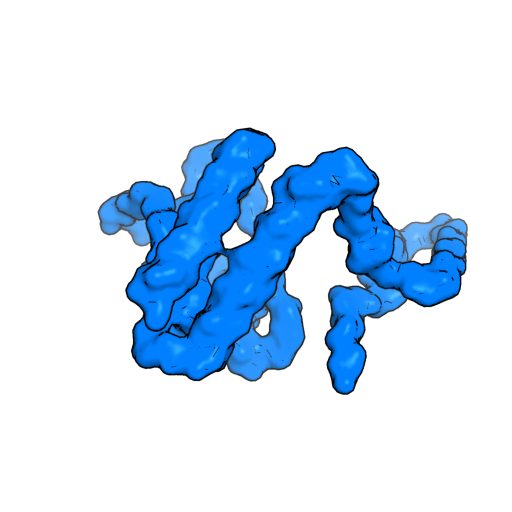A 1 115 ? -2.062 8.562 -7.760 1.00 95.94 115 GLN A N 1
ATOM 878 C CA . GLN A 1 115 ? -3.261 8.954 -8.493 1.00 95.94 115 GLN A CA 1
ATOM 879 C C . GLN A 1 115 ? -4.503 8.177 -8.034 1.00 95.94 115 GLN A C 1
ATOM 881 O O . GLN A 1 115 ? -5.604 8.734 -8.015 1.00 95.94 115 GLN A O 1
ATOM 886 N N . TYR A 1 116 ? -4.347 6.906 -7.654 1.00 95.62 116 TYR A N 1
ATOM 887 C CA . TYR A 1 116 ? -5.425 6.131 -7.045 1.00 95.62 116 TYR A CA 1
ATOM 888 C C . TYR A 1 116 ? -5.828 6.712 -5.685 1.00 95.62 116 TYR A C 1
ATOM 890 O O . TYR A 1 116 ? -7.005 7.009 -5.479 1.00 95.62 116 TYR A O 1
ATOM 898 N N . ILE A 1 117 ? -4.852 6.955 -4.802 1.00 94.50 117 ILE A N 1
ATOM 899 C CA . ILE A 1 117 ? -5.075 7.555 -3.478 1.00 94.50 117 ILE A CA 1
ATOM 900 C C . ILE A 1 117 ? -5.796 8.897 -3.626 1.00 94.50 117 ILE A C 1
ATOM 902 O O . ILE A 1 117 ? -6.854 9.092 -3.034 1.00 94.50 117 ILE A O 1
ATOM 906 N N . LYS A 1 118 ? -5.314 9.788 -4.501 1.00 93.00 118 LYS A N 1
ATOM 907 C CA . LYS A 1 118 ? -5.943 11.093 -4.761 1.00 93.00 118 LYS A CA 1
ATOM 908 C C . LYS A 1 118 ? -7.431 10.982 -5.117 1.00 93.00 118 LYS A C 1
ATOM 910 O O . LYS A 1 118 ? -8.212 11.832 -4.710 1.00 93.00 118 LYS A O 1
ATOM 915 N N . LYS A 1 119 ? -7.825 9.951 -5.874 1.00 91.94 119 LYS A N 1
ATOM 916 C CA . LYS A 1 119 ? -9.206 9.759 -6.351 1.00 91.94 119 LYS A CA 1
ATOM 917 C C . LYS A 1 119 ? -10.109 8.992 -5.389 1.00 91.94 119 LYS A C 1
ATOM 919 O O . LYS A 1 119 ? -11.325 9.087 -5.521 1.00 91.94 119 LYS A O 1
ATOM 924 N N . LYS A 1 120 ? -9.542 8.146 -4.527 1.00 92.69 120 LYS A N 1
ATOM 925 C CA . LYS A 1 120 ? -10.293 7.120 -3.786 1.00 92.69 120 LYS A CA 1
ATOM 926 C C . LYS A 1 120 ? -9.998 7.090 -2.287 1.00 92.69 120 LYS A C 1
ATOM 928 O O . LYS A 1 120 ? -10.606 6.276 -1.605 1.00 92.69 120 LYS A O 1
ATOM 933 N N . ARG A 1 121 ? -9.128 7.966 -1.759 1.00 89.56 121 ARG A N 1
ATOM 934 C CA . ARG A 1 121 ? -8.771 8.019 -0.324 1.00 89.56 121 ARG A CA 1
ATOM 935 C C . ARG A 1 121 ? -9.984 8.067 0.604 1.00 89.56 121 ARG A C 1
ATOM 937 O O . ARG A 1 121 ? -9.949 7.449 1.651 1.00 89.56 121 ARG A O 1
ATOM 944 N N . GLU A 1 122 ? -11.055 8.746 0.197 1.00 88.75 122 GLU A N 1
ATOM 945 C CA . GLU A 1 122 ? -12.272 8.930 1.004 1.00 88.75 122 GLU A CA 1
ATOM 946 C C . GLU A 1 122 ? -13.046 7.624 1.219 1.00 88.75 122 GLU A C 1
ATOM 948 O O . GLU A 1 122 ? -13.879 7.538 2.113 1.00 88.75 122 GLU A O 1
ATOM 953 N N . LEU A 1 123 ? -12.749 6.584 0.432 1.00 89.38 123 LEU A N 1
ATOM 954 C CA . LEU A 1 123 ? -13.307 5.248 0.627 1.00 89.38 123 LEU A CA 1
ATOM 955 C C . LEU A 1 123 ? -12.620 4.471 1.762 1.00 89.38 123 LEU A C 1
ATOM 957 O O . LEU A 1 123 ? -13.064 3.375 2.102 1.00 89.38 123 LEU A O 1
ATOM 961 N N . TYR A 1 124 ? -11.526 4.997 2.314 1.00 87.38 124 TYR A N 1
ATOM 962 C CA . TYR A 1 124 ? -10.711 4.343 3.330 1.00 87.38 124 TYR A CA 1
ATOM 963 C C . TYR A 1 124 ? -10.684 5.187 4.601 1.00 87.38 124 TYR A C 1
ATOM 965 O O . TYR A 1 124 ? -10.558 6.405 4.542 1.00 87.38 124 TYR A O 1
ATOM 973 N N . LYS A 1 125 ? -10.744 4.532 5.766 1.00 84.50 125 LYS A N 1
ATOM 974 C CA . LYS A 1 125 ? -10.587 5.212 7.062 1.00 84.50 125 LYS A CA 1
ATOM 975 C C . LYS A 1 125 ? -9.154 5.700 7.301 1.00 84.50 125 LYS A C 1
ATOM 977 O O . LYS A 1 125 ? -8.944 6.671 8.016 1.00 84.50 125 LYS A O 1
ATOM 982 N N . ALA A 1 126 ? -8.172 5.035 6.694 1.00 84.06 126 ALA A N 1
ATOM 983 C CA . ALA A 1 126 ? -6.772 5.419 6.768 1.00 84.06 126 ALA A CA 1
ATOM 984 C C . ALA A 1 126 ? -6.021 5.035 5.487 1.00 84.06 126 ALA A C 1
ATOM 986 O O . ALA A 1 126 ? -6.295 3.996 4.880 1.00 84.06 126 ALA A O 1
ATOM 987 N N . VAL A 1 127 ? -5.050 5.861 5.106 1.00 87.81 127 VAL A N 1
ATOM 988 C CA . VAL A 1 127 ? -4.072 5.602 4.049 1.00 87.81 127 VAL A CA 1
ATOM 989 C C . VAL A 1 127 ? -2.684 5.877 4.615 1.00 87.81 127 VAL A C 1
ATOM 991 O O . VAL A 1 127 ? -2.360 7.006 4.980 1.00 87.81 127 VAL A O 1
ATOM 994 N N . ILE A 1 128 ? -1.866 4.829 4.663 1.00 84.94 128 ILE A N 1
ATOM 995 C CA . ILE A 1 128 ? -0.513 4.867 5.217 1.00 84.94 128 ILE A CA 1
ATOM 996 C C . ILE A 1 128 ? 0.450 4.499 4.097 1.00 84.94 128 ILE A C 1
ATOM 998 O O . ILE A 1 128 ? 0.316 3.446 3.468 1.00 84.94 128 ILE A O 1
ATOM 1002 N N . TRP A 1 129 ? 1.411 5.374 3.843 1.00 87.75 129 TRP A N 1
ATOM 1003 C CA . TRP A 1 129 ? 2.486 5.166 2.893 1.00 87.75 129 TRP A CA 1
ATOM 1004 C C . TRP A 1 129 ? 3.761 4.792 3.640 1.00 87.75 129 TRP A C 1
ATOM 1006 O O . TRP A 1 129 ? 4.229 5.545 4.487 1.00 87.75 129 TRP A O 1
ATOM 1016 N N . ILE A 1 130 ? 4.332 3.635 3.308 1.00 83.25 130 ILE A N 1
ATOM 1017 C CA . ILE A 1 130 ? 5.551 3.125 3.942 1.00 83.25 130 ILE A CA 1
ATOM 1018 C C . ILE A 1 130 ? 6.619 2.981 2.860 1.00 83.25 130 ILE A C 1
ATOM 1020 O O . ILE A 1 130 ? 6.430 2.246 1.887 1.00 83.25 130 ILE A O 1
ATOM 1024 N N . SER A 1 131 ? 7.742 3.686 3.020 1.00 82.56 131 SER A N 1
ATOM 1025 C CA . SER A 1 131 ? 8.925 3.479 2.182 1.00 82.56 131 SER A CA 1
ATOM 1026 C C . SER A 1 131 ? 9.727 2.294 2.708 1.00 82.56 131 SER A C 1
ATOM 1028 O O . SER A 1 131 ? 10.251 2.342 3.816 1.00 82.56 131 SER A O 1
ATOM 1030 N N . ALA A 1 132 ? 9.855 1.250 1.891 1.00 80.88 132 ALA A N 1
ATOM 1031 C CA . ALA A 1 132 ? 10.673 0.074 2.186 1.00 80.88 132 ALA A CA 1
ATOM 1032 C C . ALA A 1 132 ? 11.971 0.038 1.355 1.00 80.88 132 ALA A C 1
ATOM 1034 O O . ALA A 1 132 ? 12.427 -1.029 0.954 1.00 80.88 132 ALA A O 1
ATOM 1035 N N . LEU A 1 133 ? 12.538 1.207 1.020 1.00 79.44 133 LEU A N 1
ATOM 1036 C CA . LEU A 1 133 ? 13.763 1.289 0.208 1.00 79.44 133 LEU A CA 1
ATOM 1037 C C . LEU A 1 133 ? 14.999 0.798 0.971 1.00 79.44 133 LEU A C 1
ATOM 1039 O O . LEU A 1 133 ? 15.861 0.162 0.372 1.00 79.44 133 LEU A O 1
ATOM 1043 N N . THR A 1 134 ? 15.085 1.087 2.273 1.00 76.62 134 THR A N 1
ATOM 1044 C CA . THR A 1 134 ? 16.120 0.543 3.163 1.00 76.62 134 THR A CA 1
ATOM 1045 C C . THR A 1 134 ? 15.503 0.098 4.490 1.00 76.62 134 THR A C 1
ATOM 1047 O O . THR A 1 134 ? 14.441 0.613 4.872 1.00 76.62 134 THR A O 1
ATOM 1050 N N . PRO A 1 135 ? 16.136 -0.834 5.225 1.00 69.94 135 PRO A N 1
ATOM 1051 C CA . PRO A 1 135 ? 15.675 -1.225 6.556 1.00 69.94 135 PRO A CA 1
ATOM 1052 C C . PRO A 1 135 ? 15.534 -0.029 7.508 1.00 69.94 135 PRO A C 1
ATOM 1054 O O . PRO A 1 135 ? 14.561 0.053 8.251 1.00 69.94 135 PRO A O 1
ATOM 1057 N N . GLU A 1 136 ? 16.458 0.928 7.440 1.00 73.31 136 GLU A N 1
ATOM 1058 C CA . GLU A 1 136 ? 16.487 2.137 8.272 1.00 73.31 136 GLU A CA 1
ATOM 1059 C C . GLU A 1 136 ? 15.312 3.058 7.945 1.00 73.31 136 GLU A C 1
ATOM 1061 O O . GLU A 1 136 ? 14.606 3.487 8.854 1.00 73.31 136 GLU A O 1
ATOM 1066 N N . GLN A 1 137 ? 15.048 3.305 6.654 1.00 70.06 137 GLN A N 1
ATOM 1067 C CA . GLN A 1 137 ? 13.878 4.079 6.234 1.00 70.06 137 GLN A CA 1
ATOM 1068 C C . GLN A 1 137 ? 12.586 3.405 6.679 1.00 70.06 137 GLN A C 1
ATOM 1070 O O . GLN A 1 137 ? 11.679 4.073 7.162 1.00 70.06 137 GLN A O 1
ATOM 1075 N N . THR A 1 138 ? 12.524 2.079 6.573 1.00 68.06 138 THR A N 1
ATOM 1076 C CA . THR A 1 138 ? 11.353 1.321 7.009 1.00 68.06 138 THR A CA 1
ATOM 1077 C C . THR A 1 138 ? 11.130 1.516 8.514 1.00 68.06 138 THR A C 1
ATOM 1079 O O . THR A 1 138 ? 10.033 1.886 8.917 1.00 68.06 138 THR A O 1
ATOM 1082 N N . THR A 1 139 ? 12.171 1.345 9.345 1.00 68.81 139 THR A N 1
ATOM 1083 C CA . THR A 1 139 ? 12.109 1.577 10.802 1.00 68.81 139 THR A CA 1
ATOM 1084 C C . THR A 1 139 ? 11.672 3.008 11.137 1.00 68.81 139 THR A C 1
ATOM 1086 O O . THR A 1 139 ? 10.770 3.189 11.952 1.00 68.81 139 THR A O 1
ATOM 1089 N N . GLN A 1 140 ? 12.259 4.012 10.482 1.00 70.38 140 GLN A N 1
ATOM 1090 C CA . GLN A 1 140 ? 11.948 5.424 10.714 1.00 70.38 140 GLN A CA 1
ATOM 1091 C C . GLN A 1 140 ? 10.486 5.760 10.379 1.00 70.38 140 GLN A C 1
ATOM 1093 O O . GLN A 1 140 ? 9.794 6.381 11.184 1.00 70.38 140 GLN A O 1
ATOM 1098 N N . PHE A 1 141 ? 9.980 5.278 9.241 1.00 70.31 141 PHE A N 1
ATOM 1099 C CA . PHE A 1 141 ? 8.584 5.483 8.846 1.00 70.31 141 PHE A CA 1
ATOM 1100 C C . PHE A 1 141 ? 7.596 4.868 9.839 1.00 70.31 141 PHE A C 1
ATOM 1102 O O . PHE A 1 141 ? 6.520 5.419 10.057 1.00 70.31 141 PHE A O 1
ATOM 1109 N N . TYR A 1 142 ? 7.938 3.736 10.457 1.00 67.81 142 TYR A N 1
ATOM 1110 C CA . TYR A 1 142 ? 7.078 3.146 11.479 1.00 67.81 142 TYR A CA 1
ATOM 1111 C C . TYR A 1 142 ? 7.001 3.998 12.748 1.00 67.81 142 TYR A C 1
ATOM 1113 O O . TYR A 1 142 ? 5.921 4.125 13.324 1.00 67.81 142 TYR A O 1
ATOM 1121 N N . ILE A 1 143 ? 8.110 4.618 13.158 1.00 68.81 143 ILE A N 1
ATOM 1122 C CA . ILE A 1 143 ? 8.125 5.566 14.281 1.00 68.81 143 ILE A CA 1
ATOM 1123 C C . ILE A 1 143 ? 7.256 6.788 13.946 1.00 68.81 143 ILE A C 1
ATOM 1125 O O . ILE A 1 143 ? 6.449 7.232 14.760 1.00 68.81 143 ILE A O 1
ATOM 1129 N N . GLU A 1 144 ? 7.350 7.305 12.723 1.00 69.50 144 GLU A N 1
ATOM 1130 C CA . GLU A 1 144 ? 6.522 8.428 12.266 1.00 69.50 144 GLU A CA 1
ATOM 1131 C C . GLU A 1 144 ? 5.034 8.069 12.187 1.00 69.50 144 GLU A C 1
ATOM 1133 O O . GLU A 1 144 ? 4.184 8.860 12.602 1.00 69.50 144 GLU A O 1
ATOM 1138 N N . ALA A 1 145 ? 4.709 6.860 11.721 1.00 64.94 145 ALA A N 1
ATOM 1139 C CA . ALA A 1 145 ? 3.346 6.345 11.730 1.00 64.94 145 ALA A CA 1
ATOM 1140 C C . ALA A 1 145 ? 2.794 6.267 13.161 1.00 64.94 145 ALA A C 1
ATOM 1142 O O . ALA A 1 145 ? 1.667 6.692 13.387 1.00 64.94 145 ALA A O 1
ATOM 1143 N N . PHE A 1 146 ? 3.592 5.822 14.137 1.00 64.06 146 PHE A N 1
ATOM 1144 C CA . PHE A 1 146 ? 3.211 5.837 15.552 1.00 64.06 146 PHE A CA 1
ATOM 1145 C C . PHE A 1 146 ? 2.924 7.258 16.064 1.00 64.06 146 PHE A C 1
ATOM 1147 O O . PHE A 1 146 ? 1.887 7.508 16.676 1.00 64.06 146 PHE A O 1
ATOM 1154 N N . HIS A 1 147 ? 3.781 8.230 15.746 1.00 64.62 147 HIS A N 1
ATOM 1155 C CA . HIS A 1 147 ? 3.543 9.629 16.118 1.00 64.62 147 HIS A CA 1
ATOM 1156 C C . HIS A 1 147 ? 2.318 10.247 15.437 1.00 64.62 147 HIS A C 1
ATOM 1158 O O . HIS A 1 147 ? 1.736 11.187 15.978 1.00 64.62 147 HIS A O 1
ATOM 1164 N N . LEU A 1 148 ? 1.906 9.739 14.272 1.00 62.84 148 LEU A N 1
ATOM 1165 C CA . LEU A 1 148 ? 0.667 10.156 13.619 1.00 62.84 148 LEU A CA 1
ATOM 1166 C C . LEU A 1 148 ? -0.565 9.777 14.456 1.00 62.84 148 LEU A C 1
ATOM 1168 O O . LEU A 1 148 ? -1.540 10.518 14.429 1.00 62.84 148 LEU A O 1
ATOM 1172 N N . ILE A 1 149 ? -0.501 8.680 15.221 1.00 55.59 149 ILE A N 1
ATOM 1173 C CA . ILE A 1 149 ? -1.566 8.232 16.134 1.00 55.59 149 ILE A CA 1
ATOM 1174 C C . ILE A 1 149 ? -1.703 9.196 17.311 1.00 55.59 149 ILE A C 1
ATOM 1176 O O . ILE A 1 149 ? -2.805 9.628 17.607 1.00 55.59 149 ILE A O 1
ATOM 1180 N N . LEU A 1 150 ? -0.584 9.589 17.933 1.00 55.41 150 LEU A N 1
ATOM 1181 C CA . LEU A 1 150 ? -0.563 10.462 19.120 1.00 55.41 150 LEU A CA 1
ATOM 1182 C C . LEU A 1 150 ? -1.070 11.893 18.862 1.00 55.41 150 LEU A C 1
ATOM 1184 O O . LEU A 1 150 ? -1.187 12.685 19.795 1.00 55.41 150 LEU A O 1
ATOM 1188 N N . LYS A 1 151 ? -1.309 12.258 17.597 1.00 56.50 151 LYS A N 1
ATOM 1189 C CA . LYS A 1 151 ? -1.888 13.552 17.205 1.00 56.50 151 LYS A CA 1
ATOM 1190 C C . LYS A 1 151 ? -3.422 13.546 17.179 1.00 56.50 151 LYS A C 1
ATOM 1192 O O . LYS A 1 151 ? -4.002 14.609 16.947 1.00 56.50 151 LYS A O 1
ATOM 1197 N N . PHE A 1 152 ? -4.054 12.392 17.384 1.00 45.50 152 PHE A N 1
ATOM 1198 C CA . PHE A 1 152 ? -5.504 12.207 17.453 1.00 45.50 152 PHE A CA 1
ATOM 1199 C C . PHE A 1 152 ? -5.913 11.662 18.822 1.00 45.50 152 PHE A C 1
ATOM 1201 O O . PHE A 1 152 ? -7.089 11.894 19.180 1.00 45.50 152 PHE A O 1
#

Radius of gyration: 18.54 Å; chains: 1; bounding box: 34×53×39 Å

Foldseek 3Di:
DDAPQDDPVVVDPPDPPDDDDDDPPDDVVVVPDDDPVVCVQCVVLVVLVVLLVVLLVVDDVDAAEDDAPDADPDDDDPPVVLVVCCVQVPPVDDDDGDDDQDDDPPPCSSNSVVVSCVVCVRSGSYDQDADVVDPVSRSVSSVVSSVSSVVD

pLDDT: mean 76.72, std 15.11, range [33.09, 96.69]

Secondary structure (DSSP, 8-state):
-------GGGT----TT------TT--HHHHTPPPHHHHHHHHHHHHHHHHHHHHHHTT-SS-EE---PPPPS-----HHHHHHHHHHS-TTSSS--------STTSSHHHHHHHHHHHHGGGSSEE-----SSHHHHHHHHHHHHHHHTT-